Protein AF-A0A852TZP4-F1 (afdb_monomer_lite)

pLDDT: mean 87.25, std 9.14, range [49.06, 94.88]

Sequence (91 aa):
MAIKRLTISLPEELMERVKEAAGDEPVSNWVAELLERRLDEQRGDRLWMEMIAESKANRSPEVEAELDGFFAEVDELERRLDSENSQADAA

Secondary structure (DSSP, 8-state):
--PPP------HHHHHHHHHHHTTS-HHHHHHHHHHHHHHHHHHHHHHHHHHHHHHHT--HHHHHHHHHHHHHHHHHHHHHHHHHHHHTT-

Structure (mmCIF, N/CA/C/O backbone):
data_AF-A0A852TZP4-F1
#
_entry.id   AF-A0A852TZP4-F1
#
loop_
_atom_site.group_PDB
_atom_site.id
_atom_site.type_symbol
_atom_site.label_atom_id
_atom_site.label_alt_id
_atom_site.label_comp_id
_atom_site.label_asym_id
_atom_site.label_entity_id
_atom_site.label_seq_id
_atom_site.pdbx_PDB_ins_code
_atom_site.Cartn_x
_atom_site.Cartn_y
_atom_site.Cartn_z
_atom_site.occupancy
_atom_site.B_iso_or_equiv
_atom_site.auth_seq_id
_atom_site.auth_comp_id
_atom_site.auth_asym_id
_atom_site.auth_atom_id
_atom_site.pdbx_PDB_model_num
ATOM 1 N N . MET A 1 1 ? 5.612 -21.279 19.948 1.00 49.06 1 MET A N 1
ATOM 2 C CA . MET A 1 1 ? 5.553 -20.062 19.109 1.00 49.06 1 MET A CA 1
ATOM 3 C C . MET A 1 1 ? 6.194 -18.917 19.870 1.00 49.06 1 MET A C 1
ATOM 5 O O . MET A 1 1 ? 5.848 -18.721 21.028 1.00 49.06 1 MET A O 1
ATOM 9 N N . ALA A 1 2 ? 7.151 -18.208 19.271 1.00 64.94 2 ALA A N 1
ATOM 10 C CA . ALA A 1 2 ? 7.761 -17.040 19.899 1.00 64.94 2 ALA A CA 1
ATOM 11 C C . ALA A 1 2 ? 6.890 -15.810 19.614 1.00 64.94 2 ALA A C 1
ATOM 13 O O . ALA A 1 2 ? 6.841 -15.340 18.482 1.00 64.94 2 ALA A O 1
ATOM 14 N N . ILE A 1 3 ? 6.183 -15.313 20.629 1.00 75.38 3 ILE A N 1
ATOM 15 C CA . ILE A 1 3 ? 5.398 -14.079 20.520 1.00 75.38 3 ILE A CA 1
ATOM 16 C C . ILE A 1 3 ? 6.339 -12.908 20.802 1.00 75.38 3 ILE A C 1
ATOM 18 O O . ILE A 1 3 ? 6.885 -12.800 21.901 1.00 75.38 3 ILE A O 1
ATOM 22 N N . LYS A 1 4 ? 6.526 -12.025 19.818 1.00 81.62 4 LYS A N 1
ATOM 23 C CA . LYS A 1 4 ? 7.196 -10.734 20.015 1.00 81.62 4 LYS A CA 1
ATOM 24 C C . LYS A 1 4 ? 6.133 -9.689 20.343 1.00 81.62 4 LYS A C 1
ATOM 26 O O . LYS A 1 4 ? 5.124 -9.612 19.652 1.00 81.62 4 LYS A O 1
ATOM 31 N N . ARG A 1 5 ? 6.340 -8.913 21.410 1.00 86.00 5 ARG A N 1
ATOM 32 C CA . ARG A 1 5 ? 5.427 -7.834 21.814 1.00 86.00 5 ARG A CA 1
ATOM 33 C C . ARG A 1 5 ? 6.001 -6.494 21.383 1.00 86.00 5 ARG A C 1
ATOM 35 O O . ARG A 1 5 ? 7.171 -6.222 21.642 1.00 86.00 5 ARG A O 1
ATOM 42 N N . LEU A 1 6 ? 5.162 -5.680 20.760 1.00 84.62 6 LEU A N 1
ATOM 43 C CA . LEU A 1 6 ? 5.453 -4.302 20.395 1.00 84.62 6 LEU A CA 1
ATOM 44 C C . LEU A 1 6 ? 4.449 -3.404 21.120 1.00 84.62 6 LEU A C 1
ATOM 46 O O . LEU A 1 6 ? 3.247 -3.639 21.029 1.00 84.62 6 LEU A O 1
ATOM 50 N N . THR A 1 7 ? 4.941 -2.391 21.829 1.00 89.88 7 THR A N 1
ATOM 51 C CA . THR A 1 7 ? 4.105 -1.346 22.430 1.00 89.88 7 THR A CA 1
ATOM 52 C C . THR A 1 7 ? 4.297 -0.071 21.627 1.00 89.88 7 THR A C 1
ATOM 54 O O . THR A 1 7 ? 5.433 0.366 21.444 1.00 89.88 7 THR A O 1
ATOM 57 N N . ILE A 1 8 ? 3.201 0.522 21.162 1.00 86.38 8 ILE A N 1
ATOM 58 C CA . ILE A 1 8 ? 3.200 1.792 20.433 1.00 86.38 8 ILE A CA 1
ATOM 59 C C . ILE A 1 8 ? 2.373 2.820 21.199 1.00 86.38 8 ILE A C 1
ATOM 61 O O . ILE A 1 8 ? 1.326 2.489 21.754 1.00 86.38 8 ILE A O 1
ATOM 65 N N . SER A 1 9 ? 2.846 4.062 21.227 1.00 92.00 9 SER A N 1
ATOM 66 C CA . SER A 1 9 ? 2.090 5.192 21.765 1.00 92.00 9 SER A CA 1
ATOM 67 C C . SER A 1 9 ? 1.438 5.938 20.609 1.00 92.00 9 SER A C 1
ATOM 69 O O . SER A 1 9 ? 2.118 6.291 19.646 1.00 92.00 9 SER A O 1
ATOM 71 N N . LEU A 1 10 ? 0.134 6.184 20.710 1.00 90.62 10 LEU A N 1
ATOM 72 C CA . LEU A 1 10 ? -0.647 6.918 19.717 1.00 90.62 10 LEU A CA 1
ATOM 73 C C . LEU A 1 10 ? -1.296 8.141 20.382 1.00 90.62 10 LEU A C 1
ATOM 75 O O . LEU A 1 10 ? -1.628 8.069 21.568 1.00 90.62 10 LEU A O 1
ATOM 79 N N . PRO A 1 11 ? -1.498 9.252 19.651 1.00 94.88 11 PRO A N 1
ATOM 80 C CA . PRO A 1 11 ? -2.364 10.335 20.103 1.00 94.88 11 PRO A CA 1
ATOM 81 C C . PRO A 1 11 ? -3.765 9.810 20.431 1.00 94.88 11 PRO A C 1
ATOM 83 O O . PRO A 1 11 ? -4.275 8.933 19.734 1.00 94.88 11 PRO A O 1
ATOM 86 N N . GLU A 1 12 ? -4.397 10.362 21.463 1.00 93.38 12 GLU A N 1
ATOM 87 C CA . GLU A 1 12 ? -5.711 9.912 21.939 1.00 93.38 12 GLU A CA 1
ATOM 88 C C . GLU A 1 12 ? -6.779 9.954 20.837 1.00 93.38 12 GLU A C 1
ATOM 90 O O . GLU A 1 12 ? -7.461 8.960 20.597 1.00 93.38 12 GLU A O 1
ATOM 95 N N . GLU A 1 13 ? -6.837 11.049 20.076 1.00 93.38 13 GLU A N 1
ATOM 96 C CA . GLU A 1 13 ? -7.755 11.202 18.938 1.00 93.38 13 GLU A CA 1
ATOM 97 C C . GLU A 1 13 ? -7.566 10.113 17.873 1.00 93.38 13 GLU A C 1
ATOM 99 O O . GLU A 1 13 ? -8.524 9.652 17.252 1.00 93.38 13 GLU A O 1
ATOM 104 N N . LEU A 1 14 ? -6.321 9.675 17.657 1.00 93.56 14 LEU A N 1
ATOM 105 C CA . LEU A 1 14 ? -6.026 8.604 16.713 1.00 93.56 14 LEU A CA 1
ATOM 106 C C . LEU A 1 14 ? -6.441 7.243 17.278 1.00 93.56 14 LEU A C 1
ATOM 108 O O . LEU A 1 14 ? -6.925 6.401 16.527 1.00 93.56 14 LEU A O 1
ATOM 112 N N . MET A 1 15 ? -6.287 7.033 18.587 1.00 93.00 15 MET A N 1
ATOM 113 C CA . MET A 1 15 ? -6.695 5.793 19.243 1.00 93.00 15 MET A CA 1
ATOM 114 C C . MET A 1 15 ? -8.207 5.569 19.143 1.00 93.00 15 MET A C 1
ATOM 116 O O . MET A 1 15 ? -8.632 4.447 18.875 1.00 93.00 15 MET A O 1
ATOM 120 N N . GLU A 1 16 ? -9.019 6.613 19.313 1.00 93.75 16 GLU A N 1
ATOM 121 C CA . GLU A 1 16 ? -10.478 6.495 19.183 1.00 93.75 16 GLU A CA 1
ATOM 122 C C . GLU A 1 16 ? -10.892 6.121 17.757 1.00 93.75 16 GLU A C 1
ATOM 124 O O . GLU A 1 16 ? -11.653 5.175 17.564 1.00 93.75 16 GLU A O 1
ATOM 129 N N . ARG A 1 17 ? -10.285 6.754 16.747 1.00 94.44 17 ARG A N 1
ATOM 130 C CA . ARG A 1 17 ? -10.504 6.389 15.337 1.00 94.44 17 ARG A CA 1
ATOM 131 C C . ARG A 1 17 ? -10.079 4.953 15.027 1.00 94.44 17 ARG A C 1
ATOM 133 O O . ARG A 1 17 ? -10.715 4.283 14.223 1.00 94.44 17 ARG A O 1
ATOM 140 N N . VAL A 1 18 ? -9.000 4.478 15.651 1.00 92.06 18 VAL A N 1
ATOM 141 C CA . VAL A 1 18 ? -8.533 3.091 15.510 1.00 92.06 18 VAL A CA 1
ATOM 142 C C . VAL A 1 18 ? -9.528 2.108 16.125 1.00 92.06 18 VAL A C 1
ATOM 144 O O . VAL A 1 18 ? -9.824 1.091 15.505 1.00 92.06 18 VAL A O 1
ATOM 147 N N . LYS A 1 19 ? -10.070 2.401 17.313 1.00 92.25 19 LYS A N 1
ATOM 148 C CA . LYS A 1 19 ? -11.103 1.557 17.936 1.00 92.25 19 LYS A CA 1
ATOM 149 C C . LYS A 1 19 ? -12.369 1.510 17.087 1.00 92.25 19 LYS A C 1
ATOM 151 O O . LYS A 1 19 ? -12.908 0.433 16.878 1.00 92.25 19 LYS A O 1
ATOM 156 N N . GLU A 1 20 ? -12.808 2.658 16.579 1.00 94.50 20 GLU A N 1
ATOM 157 C CA . GLU A 1 20 ? -13.970 2.744 15.694 1.00 94.50 20 GLU A CA 1
ATOM 158 C C . GLU A 1 20 ? -13.767 1.911 14.420 1.00 94.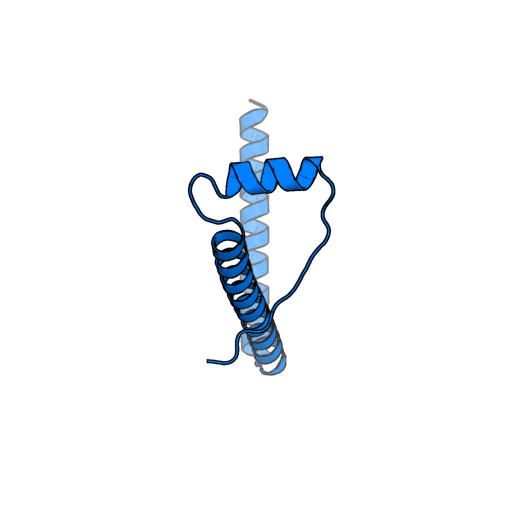50 20 GLU A C 1
ATOM 160 O O . GLU A 1 20 ? -14.650 1.151 14.034 1.00 94.50 20 GLU A O 1
ATOM 165 N N . ALA A 1 21 ? -12.581 1.990 13.807 1.00 93.25 21 ALA A N 1
ATOM 166 C CA . ALA A 1 21 ? -12.245 1.219 12.612 1.00 93.25 21 ALA A CA 1
ATOM 167 C C . ALA A 1 21 ? -12.129 -0.296 12.865 1.00 93.25 21 ALA A C 1
ATOM 169 O O . ALA A 1 21 ? -12.456 -1.081 11.977 1.00 93.25 21 ALA A O 1
ATOM 170 N N . ALA A 1 22 ? -11.668 -0.703 14.052 1.00 93.25 22 ALA A N 1
ATOM 171 C CA . ALA A 1 22 ? -11.606 -2.109 14.455 1.00 93.25 22 ALA A CA 1
ATOM 172 C C . ALA A 1 22 ? -12.995 -2.698 14.771 1.00 93.25 22 ALA A C 1
ATOM 174 O O . ALA A 1 22 ? -13.195 -3.909 14.670 1.00 93.25 22 ALA A O 1
ATOM 175 N N . GLY A 1 23 ? -13.968 -1.857 15.139 1.00 94.38 23 GLY A N 1
ATOM 176 C CA . GLY A 1 23 ? -15.318 -2.289 15.490 1.00 94.38 23 GLY A CA 1
ATOM 177 C C . GLY A 1 23 ? -15.322 -3.223 16.703 1.00 94.38 23 GLY A C 1
ATOM 178 O O . GLY A 1 23 ? -14.810 -2.876 17.766 1.00 94.38 23 GLY A O 1
ATOM 179 N N . ASP A 1 24 ? -15.901 -4.415 16.538 1.00 94.06 24 ASP A N 1
ATOM 180 C CA . ASP A 1 24 ? -15.990 -5.436 17.594 1.00 94.06 24 ASP A CA 1
ATOM 181 C C . ASP A 1 24 ? -14.711 -6.286 17.735 1.00 94.06 24 ASP A C 1
ATOM 183 O O . ASP A 1 24 ? -14.592 -7.108 18.650 1.00 94.06 24 ASP A O 1
ATOM 187 N N . GLU A 1 25 ? -13.743 -6.122 16.831 1.00 94.31 25 GLU A N 1
ATOM 188 C CA . GLU A 1 25 ? -12.496 -6.877 16.852 1.00 94.31 25 GLU A CA 1
ATOM 189 C C . GLU A 1 25 ? -11.497 -6.299 17.875 1.00 94.31 25 GLU A C 1
ATOM 191 O O . GLU A 1 25 ? -11.350 -5.078 17.999 1.00 94.31 25 GLU A O 1
ATOM 196 N N . PRO A 1 26 ? -10.725 -7.137 18.599 1.00 93.88 26 PRO A N 1
ATOM 197 C CA . PRO A 1 26 ? -9.595 -6.647 19.376 1.00 93.88 26 PRO A CA 1
ATOM 198 C C . PRO A 1 26 ? -8.614 -5.862 18.497 1.00 93.88 26 PRO A C 1
ATOM 200 O O . PRO A 1 26 ? -8.029 -6.414 17.568 1.00 93.88 26 PRO A O 1
ATOM 203 N N . VAL A 1 27 ? -8.347 -4.602 18.861 1.00 91.75 27 VAL A N 1
ATOM 204 C CA . VAL A 1 27 ? -7.444 -3.697 18.118 1.00 91.75 27 VAL A CA 1
ATOM 205 C C . VAL A 1 27 ? -6.096 -4.344 17.779 1.00 91.75 27 VAL A C 1
ATOM 207 O O . VAL A 1 27 ? -5.548 -4.102 16.712 1.00 91.75 27 VAL A O 1
ATOM 210 N N . SER A 1 28 ? -5.546 -5.185 18.660 1.00 90.44 28 SER A N 1
ATOM 211 C CA . SER A 1 28 ? -4.278 -5.876 18.398 1.00 90.44 28 SER A CA 1
ATOM 212 C C . SER A 1 28 ? -4.337 -6.832 17.208 1.00 90.44 28 SER A C 1
ATOM 214 O O . SER A 1 28 ? -3.354 -6.930 16.480 1.00 90.44 28 SER A O 1
ATOM 216 N N . ASN A 1 29 ? -5.453 -7.542 17.038 1.00 91.81 29 ASN A N 1
ATOM 217 C CA . ASN A 1 29 ? -5.641 -8.479 15.935 1.00 91.81 29 ASN A CA 1
ATOM 218 C C . ASN A 1 29 ? -5.881 -7.699 14.646 1.00 91.81 29 ASN A C 1
ATOM 220 O O . ASN A 1 29 ? -5.132 -7.878 13.691 1.00 91.81 29 ASN A O 1
ATOM 224 N N . TRP A 1 30 ? -6.781 -6.717 14.702 1.00 94.25 30 TRP A N 1
ATOM 225 C CA . TRP A 1 30 ? -7.082 -5.836 13.580 1.00 94.25 30 TRP A CA 1
ATOM 226 C C . TRP A 1 30 ? -5.823 -5.144 13.030 1.00 94.25 30 TRP A C 1
ATOM 228 O O . TRP A 1 30 ? -5.552 -5.169 11.829 1.00 94.25 30 TRP A O 1
ATOM 238 N N . VAL A 1 31 ? -4.986 -4.576 13.912 1.00 91.62 31 VAL A N 1
ATOM 239 C CA . VAL A 1 31 ? -3.703 -3.968 13.515 1.00 91.62 31 VAL A CA 1
ATOM 240 C C . VAL A 1 31 ? -2.739 -5.014 12.953 1.00 91.62 31 VAL A C 1
ATOM 242 O O . VAL A 1 31 ? -2.025 -4.717 11.998 1.00 91.62 31 VAL A O 1
ATOM 245 N N . ALA A 1 32 ? -2.677 -6.217 13.529 1.00 90.44 32 ALA A N 1
ATOM 246 C CA . ALA A 1 32 ? -1.783 -7.264 13.043 1.00 90.44 32 ALA A CA 1
ATOM 247 C C . ALA A 1 32 ? -2.152 -7.709 11.620 1.00 90.44 32 ALA A C 1
ATOM 249 O O . ALA A 1 32 ? -1.271 -7.758 10.764 1.00 90.44 32 ALA A O 1
ATOM 250 N N . GLU A 1 33 ? -3.437 -7.945 11.350 1.00 91.56 33 GLU A N 1
ATOM 251 C CA . GLU A 1 33 ? -3.936 -8.296 10.017 1.00 91.56 33 GLU A CA 1
ATOM 252 C C . GLU A 1 33 ? -3.714 -7.158 9.014 1.00 91.56 33 GLU A C 1
ATOM 254 O O . GLU A 1 33 ? -3.273 -7.386 7.886 1.00 91.56 33 GLU A O 1
ATOM 259 N N . LEU A 1 34 ? -3.951 -5.910 9.432 1.00 90.94 34 LEU A N 1
ATOM 260 C CA . LEU A 1 34 ? -3.689 -4.740 8.597 1.00 90.94 34 LEU A CA 1
ATOM 261 C C . LEU A 1 34 ? -2.204 -4.631 8.224 1.00 90.94 34 LEU A C 1
ATOM 263 O O . LEU A 1 34 ? -1.873 -4.348 7.072 1.00 90.94 34 LEU A O 1
ATOM 267 N N . LEU A 1 35 ? -1.305 -4.855 9.185 1.00 89.31 35 LEU A N 1
ATOM 268 C CA . LEU A 1 35 ? 0.137 -4.836 8.947 1.00 89.31 35 LEU A CA 1
ATOM 269 C C . LEU A 1 35 ? 0.578 -5.980 8.033 1.00 89.31 35 LEU A C 1
ATOM 271 O O . LEU A 1 35 ? 1.403 -5.744 7.155 1.00 89.31 35 LEU A O 1
ATOM 275 N N . GLU A 1 36 ? 0.037 -7.186 8.207 1.00 90.25 36 GLU A N 1
ATOM 276 C CA . GLU A 1 36 ? 0.328 -8.334 7.342 1.00 90.25 36 GLU A CA 1
ATOM 277 C C . GLU A 1 36 ? -0.072 -8.040 5.894 1.00 90.25 36 GLU A C 1
ATOM 279 O O . GLU A 1 36 ? 0.775 -8.087 5.001 1.00 90.25 36 GLU A O 1
ATOM 284 N N . ARG A 1 37 ? -1.311 -7.583 5.679 1.00 90.06 37 ARG A N 1
ATOM 285 C CA . ARG A 1 37 ? -1.792 -7.167 4.355 1.00 90.06 37 ARG A CA 1
ATOM 286 C C . ARG A 1 37 ? -0.919 -6.079 3.746 1.00 90.06 37 ARG A C 1
ATOM 288 O O . ARG A 1 37 ? -0.554 -6.167 2.578 1.00 90.06 37 ARG A O 1
ATOM 295 N N . ARG A 1 38 ? -0.544 -5.065 4.532 1.00 87.50 38 ARG A N 1
ATOM 296 C CA . ARG A 1 38 ? 0.281 -3.960 4.034 1.00 87.50 38 ARG A CA 1
ATOM 297 C C . ARG A 1 38 ? 1.694 -4.411 3.667 1.00 87.50 38 ARG A C 1
ATOM 299 O O . ARG A 1 38 ? 2.250 -3.911 2.692 1.00 87.50 38 ARG A O 1
ATOM 306 N N . LEU A 1 39 ? 2.280 -5.329 4.433 1.00 86.69 39 LEU A N 1
ATOM 307 C CA . LEU A 1 39 ? 3.585 -5.911 4.124 1.00 86.69 39 LEU A CA 1
ATOM 308 C C . LEU A 1 39 ? 3.529 -6.763 2.854 1.00 86.69 39 LEU A C 1
ATOM 310 O O . LEU A 1 39 ? 4.452 -6.687 2.042 1.00 86.69 39 LEU A O 1
ATOM 314 N N . ASP A 1 40 ? 2.454 -7.522 2.657 1.00 86.88 40 ASP A N 1
ATOM 315 C CA . ASP A 1 40 ? 2.247 -8.315 1.446 1.00 86.88 40 ASP A CA 1
ATOM 316 C C . ASP A 1 40 ? 2.024 -7.435 0.213 1.00 86.88 40 ASP A C 1
ATOM 318 O O . ASP A 1 40 ? 2.659 -7.664 -0.816 1.00 86.88 40 ASP A O 1
ATOM 322 N N . GLU A 1 41 ? 1.212 -6.381 0.323 1.00 87.88 41 GLU A N 1
ATOM 323 C CA . GLU A 1 41 ? 1.036 -5.371 -0.729 1.00 87.88 41 GLU A CA 1
ATOM 324 C C . GLU A 1 41 ? 2.368 -4.708 -1.089 1.00 87.88 41 GLU A C 1
ATOM 326 O O . GLU A 1 41 ? 2.768 -4.719 -2.247 1.00 87.88 41 GLU A O 1
ATOM 331 N N . GLN A 1 42 ? 3.110 -4.198 -0.098 1.00 85.50 42 GLN A N 1
ATOM 332 C CA . GLN A 1 42 ? 4.414 -3.569 -0.335 1.00 85.50 42 GLN A CA 1
ATOM 333 C C . GLN A 1 42 ? 5.421 -4.537 -0.955 1.00 85.50 42 GLN A C 1
ATOM 335 O O . GLN A 1 42 ? 6.257 -4.140 -1.770 1.00 85.50 42 GLN A O 1
ATOM 340 N N . ARG A 1 43 ? 5.372 -5.814 -0.569 1.00 85.44 43 ARG A N 1
ATOM 341 C CA . ARG A 1 43 ? 6.200 -6.851 -1.177 1.00 85.44 43 ARG A CA 1
ATOM 342 C C . ARG A 1 43 ? 5.788 -7.096 -2.625 1.00 85.44 43 ARG A C 1
ATOM 344 O O . ARG A 1 43 ? 6.679 -7.232 -3.460 1.00 85.44 43 ARG A O 1
ATOM 351 N N . GLY A 1 44 ? 4.490 -7.149 -2.911 1.00 83.06 44 GLY A N 1
ATOM 352 C CA . GLY A 1 44 ? 3.944 -7.256 -4.261 1.00 83.06 44 GLY A CA 1
ATOM 353 C C . GLY A 1 44 ? 4.385 -6.089 -5.138 1.00 83.06 44 GLY A C 1
ATOM 354 O O . GLY A 1 44 ? 4.986 -6.318 -6.183 1.00 83.06 44 GLY A O 1
ATOM 355 N N . ASP A 1 45 ? 4.203 -4.858 -4.659 1.00 87.12 45 ASP A N 1
ATOM 356 C CA . ASP A 1 45 ? 4.631 -3.632 -5.337 1.00 87.12 45 ASP A CA 1
ATOM 357 C C . ASP A 1 45 ? 6.135 -3.652 -5.619 1.00 87.12 45 ASP A C 1
ATOM 359 O O . ASP A 1 45 ? 6.575 -3.363 -6.731 1.00 87.12 45 A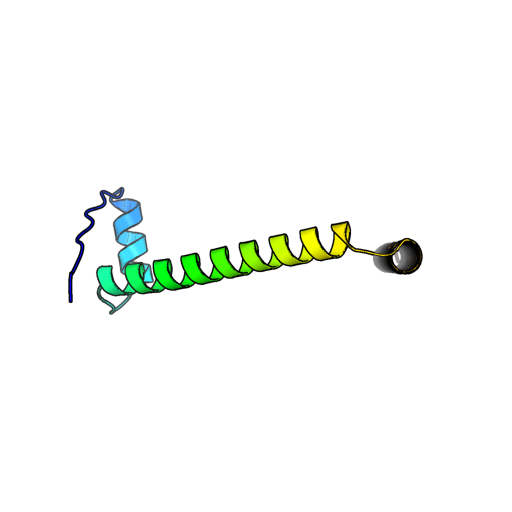SP A O 1
ATOM 363 N N . ARG A 1 46 ? 6.946 -4.048 -4.630 1.00 87.56 46 ARG A N 1
ATOM 364 C CA . ARG A 1 46 ? 8.397 -4.147 -4.806 1.00 87.56 46 ARG A CA 1
ATOM 365 C C . ARG A 1 46 ? 8.771 -5.192 -5.856 1.00 87.56 46 ARG A C 1
ATOM 367 O O . ARG A 1 46 ? 9.556 -4.882 -6.743 1.00 87.56 46 ARG A O 1
ATOM 374 N N . LEU A 1 47 ? 8.212 -6.401 -5.771 1.00 87.75 47 LEU A N 1
ATOM 375 C CA . LEU A 1 47 ? 8.479 -7.477 -6.733 1.00 87.75 47 LEU A CA 1
ATOM 376 C C . LEU A 1 47 ? 8.033 -7.094 -8.146 1.00 87.75 47 LEU A C 1
ATOM 378 O O . LEU A 1 47 ? 8.729 -7.387 -9.114 1.00 87.75 47 LEU A O 1
ATOM 382 N N . TRP A 1 48 ? 6.898 -6.409 -8.265 1.00 84.69 48 TRP A N 1
ATOM 383 C CA . TRP A 1 48 ? 6.412 -5.886 -9.533 1.00 84.69 48 TRP A CA 1
ATOM 384 C C . TRP A 1 48 ? 7.384 -4.864 -10.126 1.00 84.69 48 TRP A C 1
ATOM 386 O O . TRP A 1 48 ? 7.777 -4.984 -11.284 1.00 84.69 48 TRP A O 1
ATOM 396 N N . MET A 1 49 ? 7.834 -3.893 -9.329 1.00 90.62 49 MET A N 1
ATOM 397 C CA . MET A 1 49 ? 8.797 -2.882 -9.775 1.00 90.62 49 MET A CA 1
ATOM 398 C C . MET A 1 49 ? 10.147 -3.497 -10.157 1.00 90.62 49 MET A C 1
ATOM 400 O O . MET A 1 49 ? 10.734 -3.092 -11.160 1.00 90.62 49 MET A O 1
ATOM 404 N N . GLU A 1 50 ? 10.619 -4.492 -9.402 1.00 92.12 50 GLU A N 1
ATOM 405 C CA . GLU A 1 50 ? 11.825 -5.263 -9.725 1.00 92.12 50 GLU A CA 1
ATOM 406 C C . GLU A 1 50 ? 11.670 -6.000 -11.063 1.00 92.12 50 GLU A C 1
ATOM 408 O O . GLU A 1 50 ? 12.526 -5.861 -11.935 1.00 92.12 50 GLU A O 1
ATOM 413 N N . MET A 1 51 ? 10.549 -6.695 -11.277 1.00 89.81 51 MET A N 1
ATOM 414 C CA . MET A 1 51 ? 10.256 -7.394 -12.532 1.00 89.81 51 MET A CA 1
ATOM 415 C C . MET A 1 51 ? 10.178 -6.428 -13.724 1.00 89.81 51 MET A C 1
ATOM 417 O O . MET A 1 51 ? 10.711 -6.717 -14.794 1.00 89.81 51 MET A O 1
ATOM 421 N N . ILE A 1 52 ? 9.540 -5.264 -13.561 1.00 87.94 52 ILE A N 1
ATOM 422 C CA . ILE A 1 52 ? 9.481 -4.233 -14.607 1.00 87.94 52 ILE A CA 1
ATOM 423 C C . ILE A 1 52 ? 10.880 -3.693 -14.915 1.00 87.94 52 ILE A C 1
ATOM 425 O O . ILE A 1 52 ? 11.222 -3.520 -16.086 1.00 87.94 52 ILE A O 1
ATOM 429 N N . ALA A 1 53 ? 11.694 -3.432 -13.891 1.00 89.44 53 ALA A N 1
ATOM 430 C CA . ALA A 1 53 ? 13.061 -2.956 -14.072 1.00 89.44 53 ALA A CA 1
ATOM 431 C C . ALA A 1 53 ? 13.928 -3.991 -14.805 1.00 89.44 53 ALA A C 1
ATOM 433 O O . ALA A 1 53 ? 14.629 -3.640 -15.753 1.00 89.44 53 ALA A O 1
ATOM 434 N N . GLU A 1 54 ? 13.832 -5.264 -14.422 1.00 90.69 54 GLU A N 1
ATOM 435 C CA . GLU A 1 54 ? 14.531 -6.368 -15.081 1.00 90.69 54 GLU A CA 1
ATOM 436 C C . GLU A 1 54 ? 14.061 -6.555 -16.530 1.00 90.69 54 GLU A C 1
ATOM 438 O O . GLU A 1 54 ? 14.879 -6.667 -17.444 1.00 90.69 54 GLU A O 1
ATOM 443 N N . SER A 1 55 ? 12.748 -6.521 -16.763 1.00 87.19 55 SER A N 1
ATOM 444 C CA . SER A 1 55 ? 12.165 -6.618 -18.103 1.00 87.19 55 SER A CA 1
ATOM 445 C C . SER A 1 55 ? 12.646 -5.489 -19.014 1.00 87.19 55 SER A C 1
ATOM 447 O O . SER A 1 55 ? 12.974 -5.748 -20.169 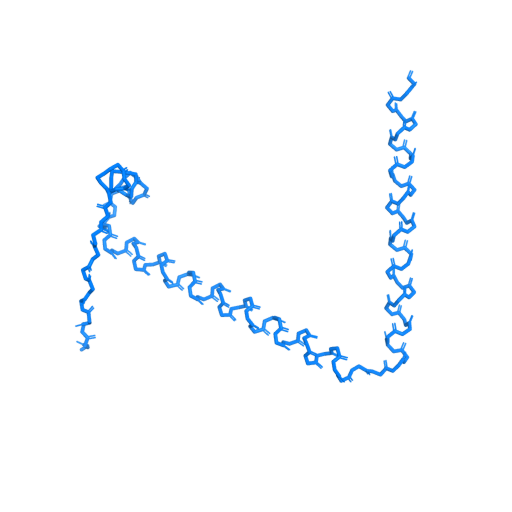1.00 87.19 55 SER A O 1
ATOM 449 N N . LYS A 1 56 ? 12.735 -4.252 -18.505 1.00 85.00 56 LYS A N 1
ATOM 450 C CA . LYS A 1 56 ? 13.293 -3.112 -19.249 1.00 85.00 56 LYS A CA 1
ATOM 451 C C . LYS A 1 56 ? 14.776 -3.304 -19.553 1.00 85.00 56 LYS A C 1
ATOM 453 O O . LYS A 1 56 ? 15.187 -3.081 -20.684 1.00 85.00 56 LYS A O 1
ATOM 458 N N . ALA A 1 57 ? 15.565 -3.736 -18.570 1.00 88.38 57 ALA A N 1
ATOM 459 C CA . ALA A 1 57 ? 17.007 -3.913 -18.730 1.00 88.38 57 ALA A CA 1
ATOM 460 C C . ALA A 1 57 ? 17.370 -5.001 -19.755 1.00 88.38 57 ALA A C 1
ATOM 462 O O . ALA A 1 57 ? 18.388 -4.889 -20.433 1.00 88.38 57 ALA A O 1
ATOM 463 N N . ASN A 1 58 ? 16.535 -6.035 -19.876 1.00 87.75 58 ASN A N 1
ATOM 464 C CA . ASN A 1 58 ? 16.772 -7.182 -20.754 1.00 87.75 58 ASN A CA 1
ATOM 465 C C . ASN A 1 58 ? 15.996 -7.122 -22.080 1.00 87.75 58 ASN A C 1
ATOM 467 O O . ASN A 1 58 ? 15.982 -8.101 -22.829 1.00 87.75 58 ASN A O 1
ATOM 471 N N . ARG A 1 59 ? 15.311 -6.012 -22.372 1.00 87.44 59 ARG A N 1
ATOM 472 C CA . ARG A 1 59 ? 14.482 -5.887 -23.575 1.00 87.44 59 ARG A CA 1
ATOM 473 C C . ARG A 1 59 ? 15.345 -5.766 -24.833 1.00 87.44 59 ARG A C 1
ATOM 475 O O . ARG A 1 59 ? 16.385 -5.113 -24.823 1.00 87.44 59 ARG A O 1
ATOM 482 N N . SER A 1 60 ? 14.903 -6.383 -25.931 1.00 90.12 60 SER A N 1
ATOM 483 C CA . SER A 1 60 ? 15.540 -6.180 -27.234 1.00 90.12 60 SER A CA 1
ATOM 484 C C . SER A 1 60 ? 15.113 -4.836 -27.847 1.00 90.12 60 SER A C 1
ATOM 486 O O . SER A 1 60 ? 13.979 -4.404 -27.633 1.00 90.12 60 SER A O 1
ATOM 488 N N . PRO A 1 61 ? 15.963 -4.200 -28.674 1.00 88.88 61 PRO A N 1
ATOM 489 C CA . PRO A 1 61 ? 15.623 -2.932 -29.330 1.00 88.88 61 PRO A CA 1
ATOM 490 C C . PRO A 1 61 ? 14.357 -2.996 -30.198 1.00 88.88 61 PRO A C 1
ATOM 492 O O . PRO A 1 61 ? 13.651 -2.008 -30.349 1.00 88.88 61 PRO A O 1
ATOM 495 N N . GLU A 1 62 ? 14.059 -4.166 -30.765 1.00 90.56 62 GLU A N 1
ATOM 496 C CA . GLU A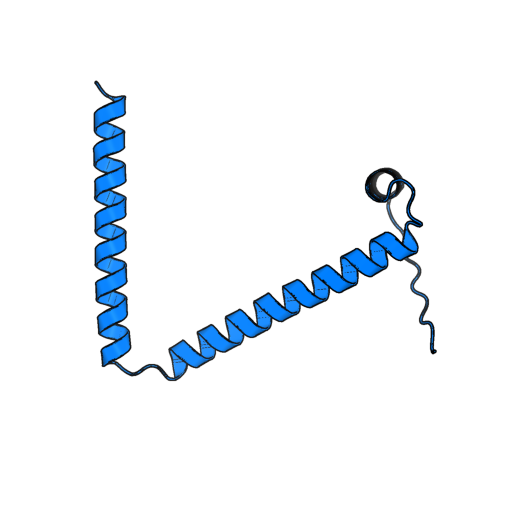 1 62 ? 12.850 -4.406 -31.562 1.00 90.56 62 GLU A CA 1
ATOM 497 C C . GLU A 1 62 ? 11.576 -4.291 -30.715 1.00 90.56 62 GLU A C 1
ATOM 499 O O . GLU A 1 62 ? 10.642 -3.593 -31.097 1.00 90.56 62 GLU A O 1
ATOM 504 N N . VAL A 1 63 ? 11.571 -4.900 -29.525 1.00 87.31 63 VAL A N 1
ATOM 505 C CA . VAL A 1 63 ? 10.439 -4.826 -28.587 1.00 87.31 63 VAL A CA 1
ATOM 506 C C . VAL A 1 63 ? 10.317 -3.423 -27.987 1.00 87.31 63 VAL A C 1
ATOM 508 O O . VAL A 1 63 ? 9.221 -2.978 -27.662 1.00 87.31 63 VAL A O 1
ATOM 511 N N . GLU A 1 64 ? 11.430 -2.709 -27.818 1.00 88.19 64 GLU A N 1
ATOM 512 C CA . GLU A 1 64 ? 11.404 -1.308 -27.388 1.00 88.19 64 GLU A CA 1
ATOM 513 C C . GLU A 1 64 ? 10.734 -0.411 -28.438 1.00 88.19 64 GLU A C 1
ATOM 515 O O . GLU A 1 64 ? 9.802 0.314 -28.100 1.00 88.19 64 GLU A O 1
ATOM 520 N N . ALA A 1 65 ? 11.105 -0.554 -29.713 1.00 90.06 65 ALA A N 1
ATOM 521 C CA . ALA A 1 65 ? 10.493 0.196 -30.810 1.00 90.06 65 ALA A CA 1
ATOM 522 C C . ALA A 1 65 ? 8.997 -0.118 -30.998 1.00 90.06 65 ALA A C 1
ATOM 524 O O . ALA A 1 65 ? 8.210 0.782 -31.291 1.00 90.06 65 ALA A O 1
ATOM 525 N N . GLU A 1 66 ? 8.591 -1.379 -30.817 1.00 90.75 66 GLU A N 1
ATOM 526 C CA . GLU A 1 66 ? 7.178 -1.777 -30.862 1.00 90.75 66 GLU A CA 1
ATOM 527 C C . GLU A 1 66 ? 6.366 -1.095 -29.751 1.00 90.75 66 GLU A C 1
ATOM 529 O O . GLU A 1 66 ? 5.280 -0.569 -30.000 1.00 90.75 66 GLU A O 1
ATOM 534 N N . LEU A 1 67 ? 6.907 -1.051 -28.531 1.00 89.62 67 LEU A N 1
ATOM 535 C CA . LEU A 1 67 ? 6.236 -0.424 -27.395 1.00 89.62 67 LEU A CA 1
ATOM 536 C C . LEU A 1 67 ? 6.169 1.097 -27.521 1.00 89.62 67 LEU A C 1
ATOM 538 O O . LEU A 1 67 ? 5.134 1.671 -27.193 1.00 89.62 67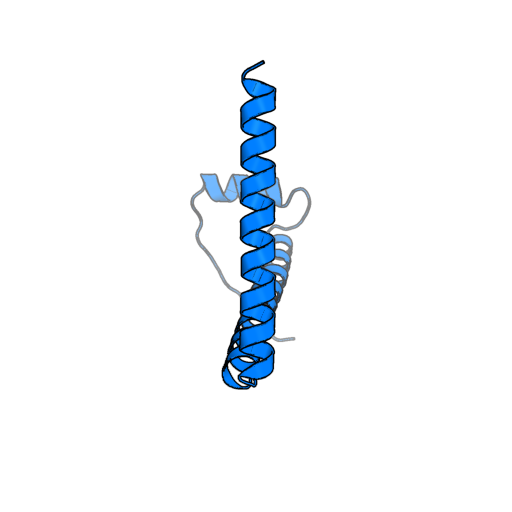 LEU A O 1
ATOM 542 N N . ASP A 1 68 ? 7.220 1.742 -28.022 1.00 91.44 68 ASP A N 1
ATOM 543 C CA . ASP A 1 68 ? 7.200 3.180 -28.303 1.00 91.44 68 ASP A CA 1
ATOM 544 C C . ASP A 1 68 ? 6.118 3.532 -29.334 1.00 91.44 68 ASP A C 1
ATOM 546 O O . ASP A 1 68 ? 5.387 4.509 -29.160 1.00 91.44 68 ASP A O 1
ATOM 550 N N . GLY A 1 69 ? 5.966 2.703 -30.374 1.00 92.38 69 GLY A N 1
ATOM 551 C CA . GLY A 1 69 ? 4.884 2.837 -31.350 1.00 92.38 69 GLY A CA 1
ATOM 552 C C . GLY A 1 69 ? 3.504 2.691 -30.707 1.00 92.38 69 GLY A C 1
ATOM 553 O O . GLY A 1 69 ? 2.644 3.549 -30.892 1.00 92.38 69 GLY A O 1
ATOM 554 N N . PHE A 1 70 ? 3.316 1.653 -29.889 1.00 91.56 70 PHE A N 1
ATOM 555 C CA . PHE A 1 70 ? 2.063 1.427 -29.169 1.00 91.56 70 PHE A CA 1
ATOM 556 C C . PHE A 1 70 ? 1.695 2.598 -28.242 1.00 91.56 70 PHE A C 1
ATOM 558 O O . PHE A 1 70 ? 0.552 3.053 -28.248 1.00 91.56 70 PHE A O 1
ATOM 565 N N . PHE A 1 71 ? 2.645 3.122 -27.460 1.00 92.12 71 PHE A N 1
ATOM 566 C CA . PHE A 1 71 ? 2.374 4.250 -26.563 1.00 92.12 71 PHE A CA 1
ATOM 567 C C . PHE A 1 71 ? 2.068 5.544 -27.323 1.00 92.12 71 PHE A C 1
ATOM 569 O O . PHE A 1 71 ? 1.192 6.293 -26.899 1.00 92.12 71 PHE A O 1
ATOM 576 N N . ALA A 1 72 ? 2.712 5.783 -28.468 1.00 91.88 72 ALA A N 1
ATOM 577 C CA . ALA A 1 72 ? 2.389 6.927 -29.316 1.00 91.88 72 ALA A CA 1
ATOM 578 C C . ALA A 1 72 ? 0.950 6.863 -29.864 1.00 91.88 72 ALA A C 1
ATOM 580 O O . ALA A 1 72 ? 0.265 7.884 -29.909 1.00 91.88 72 ALA A O 1
ATOM 581 N N . GLU A 1 73 ? 0.472 5.671 -30.238 1.00 92.50 73 GLU A N 1
ATOM 582 C CA . GLU A 1 73 ? -0.915 5.472 -30.683 1.00 92.50 73 GLU A CA 1
ATOM 583 C C . GLU A 1 73 ? -1.926 5.711 -29.555 1.00 92.50 73 GLU A C 1
ATOM 585 O O . GLU A 1 73 ? -2.972 6.327 -29.780 1.00 92.50 73 GLU A O 1
ATOM 590 N N . VAL A 1 74 ? -1.619 5.257 -28.337 1.00 93.38 74 VAL A N 1
ATOM 591 C CA . VAL A 1 74 ? -2.466 5.496 -27.158 1.00 93.38 74 VAL A CA 1
ATOM 592 C C . VAL A 1 74 ? -2.547 6.990 -26.839 1.00 93.38 74 VAL A C 1
ATOM 594 O O . VAL A 1 74 ? -3.652 7.509 -26.688 1.00 93.38 74 VAL A O 1
ATOM 597 N N . ASP A 1 75 ? -1.417 7.699 -26.824 1.00 92.69 75 ASP A N 1
ATOM 598 C CA . ASP A 1 75 ? -1.371 9.150 -26.591 1.00 92.69 75 ASP A CA 1
ATOM 599 C C . ASP A 1 75 ? -2.182 9.933 -27.641 1.00 92.69 75 ASP A C 1
ATOM 601 O O . ASP A 1 75 ? -2.839 10.936 -27.335 1.00 92.69 75 ASP A O 1
ATOM 605 N N . GLU A 1 76 ? -2.142 9.498 -28.904 1.00 92.38 76 GLU A N 1
ATOM 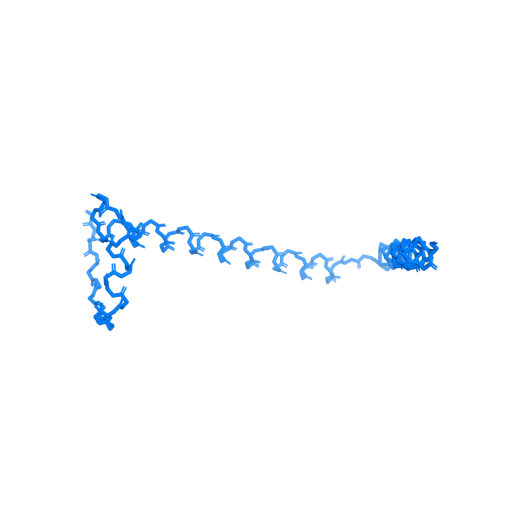606 C CA . GLU A 1 76 ? -2.944 10.096 -29.971 1.00 92.38 76 GLU A CA 1
ATOM 607 C C . GLU A 1 76 ? -4.442 9.836 -29.763 1.00 92.38 76 GLU A C 1
ATOM 609 O O . GLU A 1 76 ? -5.265 10.740 -29.951 1.00 92.38 76 GLU A O 1
ATOM 614 N N . LEU A 1 77 ? -4.808 8.626 -29.338 1.00 92.88 77 LEU A N 1
ATOM 615 C CA . LEU A 1 77 ? -6.188 8.265 -29.034 1.00 92.88 77 LEU A CA 1
ATOM 616 C C . LEU A 1 77 ? -6.744 9.093 -27.866 1.00 92.88 77 LEU A C 1
ATOM 618 O O . LEU A 1 77 ? -7.853 9.619 -27.972 1.00 92.88 77 LEU A O 1
ATOM 622 N N . GLU A 1 78 ? -5.975 9.250 -26.787 1.00 91.69 78 GLU A N 1
ATOM 623 C CA . GLU A 1 78 ? -6.355 10.070 -25.631 1.00 91.69 78 GLU A CA 1
ATOM 624 C C . GLU A 1 78 ? -6.575 11.530 -26.037 1.00 91.69 78 GLU A C 1
ATOM 626 O O . GLU A 1 78 ? -7.622 12.107 -25.744 1.00 91.69 78 GLU A O 1
ATOM 631 N N . ARG A 1 79 ? -5.659 12.108 -26.825 1.00 91.25 79 ARG A N 1
ATOM 632 C CA . ARG A 1 79 ? -5.827 13.471 -27.357 1.00 91.25 79 ARG A CA 1
ATOM 633 C C . ARG A 1 79 ? -7.083 13.636 -28.201 1.00 91.25 79 ARG A C 1
ATOM 635 O O . ARG A 1 79 ? -7.722 14.689 -28.150 1.00 91.25 79 ARG A O 1
ATOM 642 N N . ARG A 1 80 ? -7.424 12.632 -29.008 1.00 91.69 80 ARG A N 1
ATOM 643 C CA . ARG A 1 80 ? -8.639 12.657 -29.828 1.00 91.69 80 ARG A CA 1
ATOM 644 C C . ARG A 1 80 ? -9.884 12.632 -28.953 1.00 91.69 80 ARG A C 1
ATOM 646 O O . ARG A 1 80 ? -10.740 13.494 -29.133 1.00 91.69 80 ARG A O 1
ATOM 653 N N . LEU A 1 81 ? -9.940 11.723 -27.983 1.00 89.94 81 LEU A N 1
ATOM 654 C CA . LEU A 1 81 ? -11.033 11.628 -27.013 1.00 89.94 81 LEU A CA 1
ATOM 655 C C . LEU A 1 81 ? -11.230 12.940 -26.238 1.00 89.94 81 LEU A C 1
ATOM 657 O O . LEU A 1 81 ? -12.354 13.431 -26.142 1.00 89.94 81 LEU A O 1
ATOM 661 N N . ASP A 1 82 ? -10.148 13.561 -25.771 1.00 87.88 82 ASP A N 1
ATOM 662 C CA . ASP A 1 82 ? -10.208 14.854 -25.082 1.00 87.88 82 ASP A CA 1
ATOM 663 C C . ASP A 1 82 ? -10.715 15.981 -25.994 1.00 87.88 82 ASP A C 1
ATOM 665 O O . ASP A 1 82 ? -11.484 16.850 -25.567 1.00 87.88 82 ASP A O 1
ATOM 669 N N . SER A 1 83 ? -10.316 15.966 -27.269 1.00 85.19 83 SER A N 1
ATOM 670 C CA . SER A 1 83 ? -10.762 16.954 -28.255 1.00 85.19 83 SER A CA 1
ATOM 671 C C . SER A 1 83 ? -12.243 16.803 -28.612 1.00 85.19 83 SER A C 1
ATOM 673 O O . SER A 1 83 ? -12.938 17.807 -28.764 1.00 85.19 83 SER A O 1
ATOM 675 N N . GLU A 1 84 ? -12.738 15.566 -28.695 1.00 83.62 84 GLU A N 1
ATOM 676 C CA . GLU A 1 84 ? -14.140 15.250 -28.978 1.00 83.62 84 GLU A CA 1
ATOM 677 C C . GLU A 1 84 ? -15.036 15.613 -27.784 1.00 83.62 84 GLU A C 1
ATOM 679 O O . GLU A 1 84 ? -16.066 16.264 -27.971 1.00 83.62 84 GLU A O 1
ATOM 684 N N . ASN A 1 85 ? -14.610 15.310 -26.553 1.00 76.38 85 ASN A N 1
ATOM 685 C CA . ASN A 1 85 ? -15.326 15.720 -25.339 1.00 76.38 85 ASN A CA 1
ATOM 686 C C . ASN A 1 85 ? -15.386 17.249 -25.188 1.00 76.38 85 ASN A C 1
ATOM 688 O O . ASN A 1 85 ? -16.440 17.802 -24.884 1.00 76.38 85 ASN A O 1
ATOM 692 N N . SER A 1 86 ? -14.288 17.954 -25.474 1.00 74.44 86 SER A N 1
ATOM 693 C CA . SER A 1 86 ? -14.248 19.423 -25.391 1.00 74.44 86 SER A CA 1
ATOM 694 C C . SER A 1 86 ? -15.153 20.115 -26.422 1.00 74.44 86 SER A C 1
ATOM 696 O O . SER A 1 86 ? -15.603 21.237 -26.196 1.00 74.44 86 SER A O 1
ATOM 698 N N . GLN A 1 87 ? -15.418 19.474 -27.566 1.00 67.12 87 GLN A N 1
ATOM 699 C CA . GLN A 1 87 ? -16.359 19.976 -28.574 1.00 67.12 87 GLN A CA 1
ATOM 700 C C . GLN A 1 87 ? -17.819 19.679 -28.212 1.00 67.12 87 GLN A C 1
ATOM 702 O O . GLN A 1 87 ? -18.693 20.472 -28.558 1.00 67.12 87 GLN A O 1
ATOM 707 N N . ALA A 1 88 ? -18.081 18.577 -27.505 1.00 65.06 88 ALA A N 1
ATOM 708 C CA . ALA A 1 88 ? -19.414 18.210 -27.033 1.00 65.06 88 ALA A CA 1
ATOM 709 C C . ALA A 1 88 ? -19.920 19.122 -25.899 1.00 65.06 88 ALA A C 1
ATOM 711 O O . ALA A 1 88 ? -21.106 19.429 -25.867 1.00 65.06 88 ALA A O 1
ATOM 712 N N . ASP A 1 89 ? -19.034 19.607 -25.022 1.00 61.41 89 ASP A N 1
ATOM 713 C CA . ASP A 1 89 ? -19.391 20.514 -23.915 1.00 61.41 89 ASP A CA 1
ATOM 714 C C . ASP A 1 89 ? -19.563 21.991 -24.339 1.00 61.41 89 ASP A C 1
ATOM 716 O O . ASP A 1 89 ? -20.045 22.817 -23.561 1.00 61.41 89 ASP A O 1
ATOM 720 N N . ALA A 1 90 ? -19.160 22.350 -25.563 1.00 57.06 90 ALA A N 1
ATOM 721 C CA . ALA A 1 90 ? -19.237 23.715 -26.097 1.00 57.06 90 ALA A CA 1
ATOM 722 C C . ALA A 1 90 ? -20.467 23.976 -26.995 1.00 57.06 90 ALA A C 1
ATOM 724 O O . ALA A 1 90 ? -20.640 25.108 -27.462 1.00 57.06 90 ALA A O 1
ATOM 725 N N . ALA A 1 91 ? -21.287 22.951 -27.255 1.00 50.88 91 ALA A N 1
ATOM 726 C CA . ALA A 1 91 ? -22.493 22.989 -28.090 1.00 50.88 91 ALA A CA 1
ATOM 727 C C . ALA A 1 91 ? -23.774 22.954 -27.242 1.00 50.88 91 ALA A C 1
ATOM 729 O O . ALA A 1 91 ? -24.743 23.649 -27.632 1.00 50.88 91 ALA A O 1
#

Radius of gyration: 24.19 Å; chains: 1; bounding box: 40×44×54 Å

Organism: NCBI:txid687207

Foldseek 3Di:
DDDDDDDDDDDPVVVVVLCVVCDPHDSVVVVVVVVVVVVVVVVVVVVVVVVVVVCVVPDDVVVVVVVVVVVVVVVVVVVVVVVVVVVVVVD